Protein AF-A0A965B834-F1 (afdb_monomer)

Foldseek 3Di:
DPPDPDDPVVVVVCVVVVVCVQVVDCCNPVVLDCVNLPPVRSCCVVPDDPLNVCCVVPVVCCQWCNDPQNPDPPPDIDDRQQDRPPDDRVVVVVVVVVVVPDPPD

Secondary structure (DSSP, 8-state):
-TT-SS-HHHHHHHHHHHHHHHHT-GGGTTT-SHHHH-HHHHHHHHH--HHHHHHHH-GGGHHHHSGGG-S-TTSPPPPTTPPPTTS--HHHHHHHHHHHT-TT-

Solvent-accessible surface area (backbone atoms only — not comparable to full-atom values): 6500 Å² total; per-residue (Å²): 88,96,93,54,98,56,52,61,72,58,44,62,52,44,62,53,51,57,51,43,62,41,72,74,31,52,67,67,48,87,49,59,40,43,87,72,46,35,62,69,48,40,52,47,62,78,73,53,51,75,58,54,56,46,44,73,77,41,59,85,46,40,91,49,54,34,79,86,64,37,92,52,81,88,52,90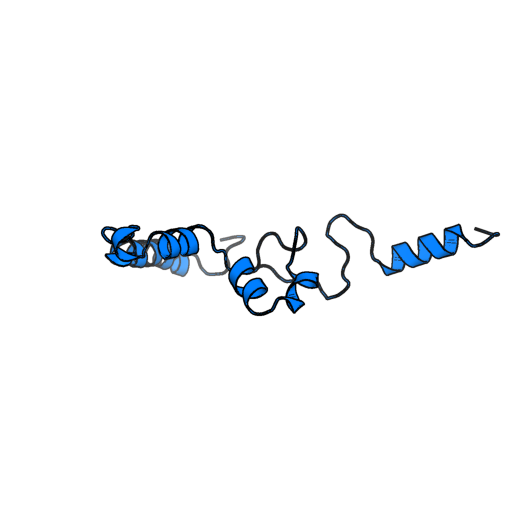,74,64,61,89,80,57,46,50,100,89,46,75,44,60,68,55,52,51,50,52,51,52,46,73,72,42,99,80,110

Mean predicted aligned error: 9.51 Å

Sequence (105 aa):
PKGFGFSDTAFRIFILMASRRLKSDRFFTNDFTPEVYTQVGYDWVNKTSMKDVLLRHYPELEPVIGGDRVERVFAPWPKLGAPAPDKPNRIVQMADTVRAYMPWG

Radius of gyration: 22.42 Å; Cα contacts (8 Å, |Δi|>4): 58; chains: 1; bounding box: 52×48×51 Å

pLDDT: mean 86.34, std 12.9, range [55.88, 98.38]

Structure (mmCIF, N/CA/C/O backbone):
data_AF-A0A965B834-F1
#
_entry.id   AF-A0A965B834-F1
#
loop_
_atom_site.group_PDB
_atom_site.id
_atom_site.type_symbol
_atom_site.label_atom_id
_atom_site.label_alt_id
_atom_site.label_comp_id
_atom_site.label_asym_id
_atom_site.label_entity_id
_atom_site.label_seq_id
_atom_site.pdbx_PDB_ins_code
_atom_site.Cartn_x
_atom_site.Cartn_y
_atom_site.Cartn_z
_atom_site.occupancy
_atom_site.B_iso_or_equiv
_atom_site.auth_seq_id
_atom_site.auth_comp_id
_atom_site.auth_asym_id
_atom_site.auth_atom_id
_atom_site.pdbx_PDB_model_num
ATOM 1 N N . PRO A 1 1 ? 16.837 13.702 3.952 1.00 79.00 1 PRO A N 1
ATOM 2 C CA . PRO A 1 1 ? 17.798 12.671 4.427 1.00 79.00 1 PRO A CA 1
ATOM 3 C C . PRO A 1 1 ? 18.215 11.758 3.266 1.00 79.00 1 PRO A C 1
ATOM 5 O O . PRO A 1 1 ? 17.451 11.652 2.308 1.00 79.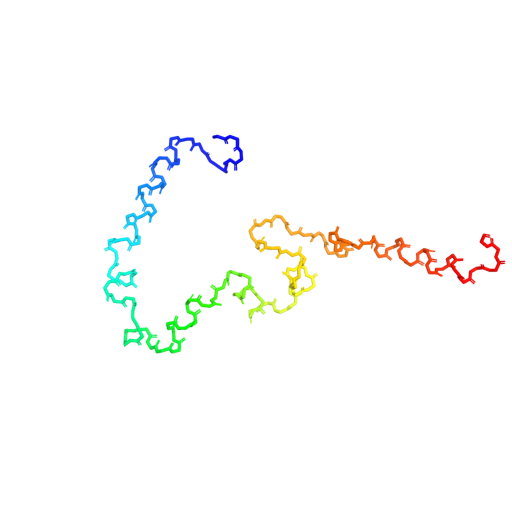00 1 PRO A O 1
ATOM 8 N N . LYS A 1 2 ? 19.400 11.131 3.301 1.00 85.81 2 LYS A N 1
ATOM 9 C CA . LYS A 1 2 ? 19.815 10.208 2.228 1.00 85.81 2 LYS A CA 1
ATOM 10 C C . LYS A 1 2 ? 18.788 9.070 2.109 1.00 85.81 2 LYS A C 1
ATOM 12 O O . LYS A 1 2 ? 18.460 8.449 3.112 1.00 85.81 2 LYS A O 1
ATOM 17 N N . GLY A 1 3 ? 18.263 8.840 0.903 1.00 87.81 3 GLY A N 1
ATOM 18 C CA . GLY A 1 3 ? 17.257 7.803 0.623 1.00 87.81 3 GLY A CA 1
ATOM 19 C C . GLY A 1 3 ? 15.787 8.216 0.793 1.00 87.81 3 GLY A C 1
ATOM 20 O O . GLY A 1 3 ? 14.910 7.393 0.559 1.00 87.81 3 GLY A O 1
ATOM 21 N N . PHE A 1 4 ? 15.488 9.464 1.173 1.00 90.31 4 PHE A N 1
ATOM 22 C CA . PHE A 1 4 ? 14.107 9.954 1.284 1.00 90.31 4 PHE A CA 1
ATOM 23 C C . PHE A 1 4 ? 13.637 10.588 -0.027 1.00 90.31 4 PHE A C 1
ATOM 25 O O . PHE A 1 4 ? 14.374 11.353 -0.643 1.00 90.31 4 PHE A O 1
ATOM 32 N N . GLY A 1 5 ? 12.381 10.331 -0.405 1.00 89.44 5 GLY A N 1
ATOM 33 C CA . GLY A 1 5 ? 11.740 10.938 -1.579 1.00 89.44 5 GLY A CA 1
ATOM 34 C C . GLY A 1 5 ? 11.269 12.389 -1.387 1.00 89.44 5 GLY A C 1
ATOM 35 O O . GLY A 1 5 ? 10.712 12.965 -2.313 1.00 89.44 5 GLY A O 1
ATOM 36 N N . PHE A 1 6 ? 11.448 12.980 -0.199 1.00 92.12 6 PHE A N 1
ATOM 37 C CA . PHE A 1 6 ? 11.062 14.362 0.125 1.00 92.12 6 PHE A CA 1
ATOM 38 C C . PHE A 1 6 ? 11.888 14.931 1.303 1.00 92.12 6 PHE A C 1
ATOM 40 O O . PHE A 1 6 ? 12.703 14.230 1.910 1.00 92.12 6 PHE A O 1
ATOM 47 N N . SER A 1 7 ? 11.718 16.228 1.597 1.00 94.75 7 SER A N 1
ATOM 48 C CA . SER A 1 7 ? 12.534 16.986 2.566 1.00 94.75 7 SER A CA 1
ATOM 49 C C . SER A 1 7 ? 12.297 16.592 4.034 1.00 94.75 7 SER A C 1
ATOM 51 O O . SER A 1 7 ? 11.251 16.050 4.384 1.00 94.75 7 SER A O 1
ATOM 53 N N . ASP A 1 8 ? 13.255 16.907 4.921 1.00 93.94 8 ASP A N 1
ATOM 54 C CA . ASP A 1 8 ? 13.132 16.641 6.369 1.00 93.94 8 ASP A CA 1
ATOM 55 C C . ASP A 1 8 ? 11.933 17.372 6.994 1.00 93.94 8 ASP A C 1
ATOM 57 O O . ASP A 1 8 ? 11.149 16.782 7.734 1.00 93.94 8 ASP A O 1
ATOM 61 N N . THR A 1 9 ? 11.723 18.638 6.624 1.00 95.44 9 THR A N 1
ATOM 62 C CA . THR A 1 9 ? 10.566 19.423 7.074 1.00 95.44 9 THR A CA 1
ATOM 63 C C . THR A 1 9 ? 9.254 18.765 6.657 1.00 95.44 9 THR A C 1
ATOM 65 O O . THR A 1 9 ? 8.365 18.585 7.489 1.00 95.44 9 THR A O 1
ATOM 68 N N . ALA A 1 10 ? 9.140 18.340 5.393 1.00 95.56 10 ALA A N 1
ATOM 69 C CA . ALA A 1 10 ? 7.956 17.630 4.919 1.00 95.56 10 ALA A CA 1
ATOM 70 C C . ALA A 1 10 ? 7.767 16.291 5.652 1.00 95.56 10 ALA A C 1
ATOM 72 O O . ALA A 1 10 ? 6.638 15.920 5.962 1.00 95.56 10 ALA A O 1
ATOM 73 N N . PHE A 1 11 ? 8.854 15.601 6.011 1.00 94.25 11 PHE A N 1
ATOM 74 C CA . PHE A 1 11 ? 8.795 14.358 6.779 1.00 94.25 11 PHE A CA 1
ATOM 75 C C . PHE A 1 11 ? 8.246 14.511 8.184 1.00 94.25 11 PHE A C 1
ATOM 77 O O . PHE A 1 11 ? 7.416 13.702 8.598 1.00 94.25 11 PHE A O 1
ATOM 84 N N . ARG A 1 12 ? 8.623 15.571 8.894 1.00 94.25 12 ARG A N 1
ATOM 85 C CA . ARG A 1 12 ? 8.078 15.852 10.230 1.00 94.25 12 ARG A CA 1
ATOM 86 C C . ARG A 1 12 ? 6.576 16.125 10.198 1.00 94.25 12 ARG A C 1
ATOM 88 O O . ARG A 1 12 ? 5.851 15.717 11.100 1.00 94.25 12 ARG A O 1
ATOM 95 N N . ILE A 1 13 ? 6.091 16.771 9.141 1.00 96.25 13 ILE A N 1
ATOM 96 C CA . ILE A 1 13 ? 4.649 16.936 8.941 1.00 96.25 13 ILE A CA 1
ATOM 97 C C . ILE A 1 13 ? 4.010 15.603 8.549 1.00 96.25 13 ILE A C 1
ATOM 99 O O . ILE A 1 13 ? 2.963 15.242 9.084 1.00 96.25 13 ILE A O 1
ATOM 103 N N . PHE A 1 14 ? 4.645 14.837 7.660 1.00 96.06 14 PHE A N 1
ATOM 104 C CA . PHE A 1 14 ? 4.131 13.550 7.203 1.00 96.06 14 PHE A CA 1
ATOM 105 C C . PHE A 1 14 ? 3.956 12.553 8.350 1.00 96.06 14 PHE A C 1
ATOM 107 O O . PHE A 1 14 ? 2.888 11.958 8.450 1.00 96.06 14 PHE A O 1
ATOM 114 N N . ILE A 1 15 ? 4.945 12.397 9.237 1.00 94.75 15 ILE A N 1
ATOM 115 C CA . ILE A 1 15 ? 4.868 11.428 10.341 1.00 94.75 15 ILE A CA 1
ATOM 116 C C . ILE A 1 15 ? 3.677 11.714 11.263 1.00 94.75 15 ILE A C 1
ATOM 118 O O . ILE A 1 15 ? 2.943 10.795 11.640 1.00 94.75 15 ILE A O 1
ATOM 122 N N . LEU A 1 16 ? 3.422 12.993 11.553 1.00 96.12 16 LEU A N 1
ATOM 123 C CA . LEU A 1 16 ? 2.279 13.412 12.354 1.00 96.12 16 LEU A CA 1
ATOM 124 C C . LEU A 1 16 ? 0.967 13.208 11.590 1.00 96.12 16 LEU A C 1
ATOM 126 O O . LEU A 1 16 ? 0.040 12.571 12.090 1.00 96.12 16 LEU A O 1
ATOM 130 N N . MET A 1 17 ? 0.881 13.740 10.372 1.00 97.88 17 MET A N 1
ATOM 131 C CA . MET A 1 17 ? -0.376 13.798 9.629 1.00 97.88 17 MET A CA 1
ATOM 132 C C . MET A 1 17 ? -0.803 12.436 9.085 1.00 97.88 17 MET A C 1
ATOM 134 O O . MET A 1 17 ? -1.997 12.153 9.058 1.00 97.88 17 MET A O 1
ATOM 138 N N . ALA A 1 18 ? 0.134 11.570 8.697 1.00 97.06 18 ALA A N 1
ATOM 139 C CA . ALA A 1 18 ? -0.170 10.199 8.298 1.00 97.06 18 ALA A CA 1
ATOM 140 C C . ALA A 1 18 ? -0.744 9.394 9.465 1.00 97.06 18 ALA A C 1
ATOM 142 O O . ALA A 1 18 ? -1.804 8.791 9.323 1.00 97.06 18 ALA A O 1
ATOM 143 N N . SER A 1 19 ? -0.105 9.473 10.635 1.00 96.62 19 SER A N 1
ATOM 144 C CA . SER A 1 19 ? -0.607 8.825 11.848 1.00 96.62 19 SER A CA 1
ATOM 145 C C . SER A 1 19 ? -1.980 9.365 12.245 1.00 96.62 19 SER A C 1
ATOM 147 O O . SER A 1 19 ? -2.867 8.593 12.601 1.00 96.62 19 SER A O 1
ATOM 149 N N . ARG A 1 20 ? -2.173 10.690 12.162 1.00 97.50 20 ARG A N 1
ATOM 150 C CA . ARG A 1 20 ? -3.444 11.338 12.498 1.00 97.50 20 ARG A CA 1
ATOM 151 C C . ARG A 1 20 ? -4.578 10.858 11.599 1.00 97.50 20 ARG A C 1
ATOM 153 O O . ARG A 1 20 ? -5.616 10.517 12.141 1.00 97.50 20 ARG A O 1
ATOM 160 N N . ARG A 1 21 ? -4.373 10.786 10.275 1.00 97.94 21 ARG A N 1
ATOM 161 C CA . ARG A 1 21 ? -5.403 10.324 9.323 1.00 97.94 21 ARG A CA 1
ATOM 162 C C . ARG A 1 21 ? -5.965 8.949 9.689 1.00 97.94 21 ARG A C 1
ATOM 164 O O . ARG A 1 21 ? -7.169 8.770 9.600 1.00 97.94 21 ARG A O 1
ATOM 171 N N . LEU A 1 22 ? -5.113 8.019 10.127 1.00 96.94 22 LEU A N 1
ATOM 172 C CA . LEU A 1 22 ? -5.555 6.689 10.557 1.00 96.94 22 LEU A CA 1
ATOM 173 C C . LEU A 1 22 ? -6.210 6.727 11.940 1.00 96.94 22 LEU A C 1
ATOM 175 O O . LEU A 1 22 ? -7.298 6.204 12.125 1.00 96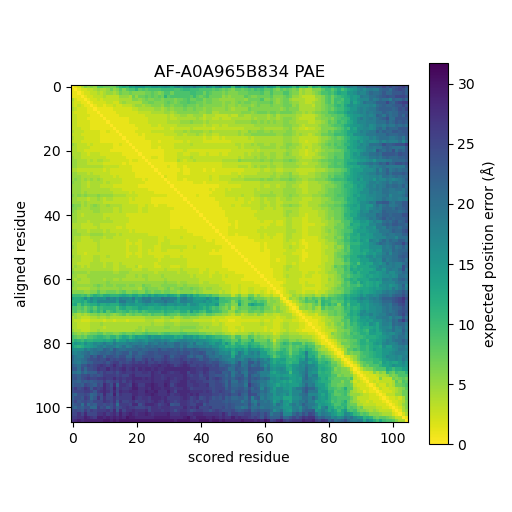.94 22 LEU A O 1
ATOM 179 N N . LYS A 1 23 ? -5.573 7.381 12.918 1.00 95.62 23 LYS A N 1
ATOM 180 C CA . LYS A 1 23 ? -6.047 7.373 14.312 1.00 95.62 23 LYS A CA 1
ATOM 181 C C . LYS A 1 23 ? -7.336 8.161 14.543 1.00 95.62 23 LYS A C 1
ATOM 183 O O . LYS A 1 23 ? -8.030 7.885 15.513 1.00 95.62 23 LYS A O 1
ATOM 188 N N . SER A 1 24 ? -7.620 9.181 13.731 1.00 96.88 24 SER A N 1
ATOM 189 C CA . SER A 1 24 ? -8.815 10.018 13.903 1.00 96.88 24 SER A CA 1
ATOM 190 C C . SER A 1 24 ? -10.051 9.480 13.191 1.00 96.88 24 SER A C 1
ATOM 192 O O . SER A 1 24 ? -11.133 10.023 13.390 1.00 96.88 24 SER A O 1
ATOM 194 N N . ASP A 1 25 ? -9.896 8.477 12.330 1.00 97.81 25 ASP A N 1
ATOM 195 C CA . ASP A 1 25 ? -11.004 7.887 11.590 1.00 97.81 25 ASP A CA 1
ATOM 196 C C . ASP A 1 25 ? -11.498 6.630 12.311 1.00 97.81 25 ASP A C 1
ATOM 198 O O . ASP A 1 25 ? -10.730 5.700 12.584 1.00 97.81 25 ASP A O 1
ATOM 202 N N . ARG A 1 26 ? -12.797 6.590 12.614 1.00 97.94 26 ARG A N 1
ATOM 203 C CA . ARG A 1 26 ? -13.416 5.428 13.260 1.00 97.94 26 ARG A CA 1
ATOM 204 C C . ARG A 1 26 ? -13.299 4.165 12.412 1.00 97.94 26 ARG A C 1
ATOM 206 O O . ARG A 1 26 ? -13.078 3.103 12.976 1.00 97.94 26 ARG A O 1
ATOM 213 N N . PHE A 1 27 ? -13.346 4.280 11.084 1.00 97.94 27 PHE A N 1
ATOM 214 C CA . PHE A 1 27 ? -13.305 3.137 10.168 1.00 97.94 27 PHE A CA 1
ATOM 215 C C . PHE A 1 27 ? -11.913 2.502 10.048 1.00 97.94 27 PHE A C 1
ATOM 217 O O . PHE A 1 27 ? -11.791 1.378 9.577 1.00 97.94 27 PHE A O 1
ATOM 224 N N . PHE A 1 28 ? -10.869 3.189 10.521 1.00 96.69 28 PHE A N 1
ATOM 225 C CA . PHE A 1 28 ? -9.521 2.632 10.682 1.00 96.69 28 PHE A CA 1
ATOM 226 C C . PHE A 1 28 ? -9.188 2.280 12.142 1.00 96.69 28 PHE A C 1
ATOM 228 O O . PHE A 1 28 ? -8.080 1.823 12.421 1.00 96.69 28 PHE A O 1
ATOM 235 N N . THR A 1 29 ? -10.115 2.510 13.078 1.00 96.44 29 THR A N 1
ATOM 236 C CA . THR A 1 29 ? -9.927 2.261 14.513 1.00 96.44 29 THR A CA 1
ATOM 237 C C . THR A 1 29 ? -11.058 1.396 15.066 1.00 96.44 29 THR A C 1
ATOM 239 O O . THR A 1 29 ? -11.034 0.185 14.873 1.00 96.44 29 THR A O 1
ATOM 242 N N . ASN A 1 30 ? -12.044 1.993 15.737 1.00 97.56 30 ASN A N 1
ATOM 243 C CA . ASN A 1 30 ? -13.104 1.276 16.452 1.00 97.56 30 ASN A CA 1
ATOM 244 C C . ASN A 1 30 ? -13.964 0.397 15.534 1.00 97.56 3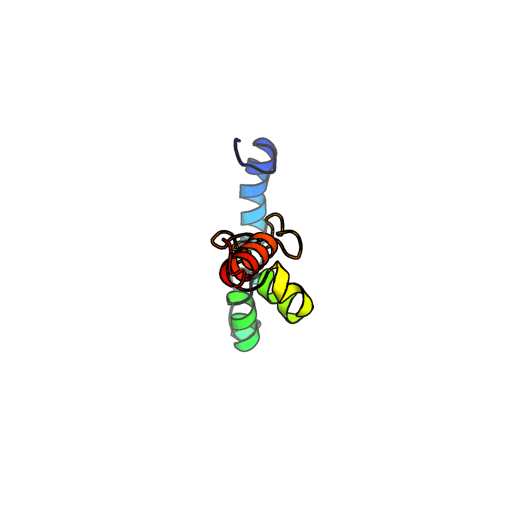0 ASN A C 1
ATOM 246 O O . ASN A 1 30 ? -14.376 -0.683 15.941 1.00 97.56 30 ASN A O 1
ATOM 250 N N . ASP A 1 31 ? -14.198 0.855 14.305 1.00 98.25 31 ASP A N 1
ATOM 251 C CA . ASP A 1 31 ? -15.094 0.220 13.339 1.00 98.25 31 ASP A CA 1
ATOM 252 C C . ASP A 1 31 ? -14.321 -0.580 12.273 1.00 98.25 31 ASP A C 1
ATOM 254 O O . ASP A 1 31 ? -14.905 -1.024 11.285 1.00 98.25 31 ASP A O 1
ATOM 258 N N . PHE A 1 32 ? -13.008 -0.789 12.445 1.00 97.88 32 PHE A N 1
ATOM 259 C CA . PHE A 1 32 ? -12.233 -1.680 11.578 1.00 97.88 32 PHE A CA 1
ATOM 260 C C . PHE A 1 32 ? -12.412 -3.140 12.019 1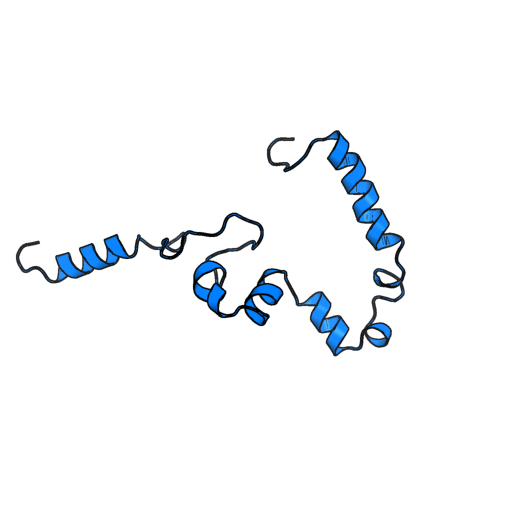.00 97.88 32 PHE A C 1
ATOM 262 O O . PHE A 1 32 ? -11.483 -3.774 12.526 1.00 97.88 32 PHE A O 1
ATOM 269 N N . THR A 1 33 ? -13.629 -3.668 11.857 1.00 97.94 33 THR A N 1
ATOM 270 C CA . THR A 1 33 ? -14.006 -5.023 12.289 1.00 97.94 33 THR A CA 1
ATOM 271 C C . THR A 1 33 ? -14.773 -5.799 11.205 1.00 97.94 33 THR A C 1
ATOM 273 O O . THR A 1 33 ? -15.359 -5.186 10.303 1.00 97.94 33 THR A O 1
ATOM 276 N N . PRO A 1 34 ? -14.806 -7.147 11.269 1.00 98.00 34 PRO A N 1
ATOM 277 C CA . PRO A 1 34 ? -15.597 -7.976 10.357 1.00 98.00 34 PRO A CA 1
ATOM 278 C C . PRO A 1 34 ? -17.101 -7.686 10.371 1.00 98.00 34 PRO A C 1
ATOM 280 O O . PRO A 1 34 ? -17.764 -7.909 9.365 1.00 98.00 34 PRO A O 1
ATOM 283 N N . GLU A 1 35 ? -17.664 -7.183 11.468 1.00 98.12 35 GLU A N 1
ATOM 284 C CA . GLU A 1 35 ? -19.091 -6.848 11.557 1.00 98.12 35 GLU A CA 1
ATOM 285 C C . GLU A 1 35 ? -19.432 -5.633 10.688 1.00 98.12 35 GLU A C 1
ATOM 287 O O . GLU A 1 35 ? -20.477 -5.607 10.041 1.00 98.12 35 GLU A O 1
ATOM 292 N N . VAL A 1 36 ? -18.531 -4.647 10.635 1.00 98.38 36 VAL A N 1
ATOM 293 C CA . VAL A 1 36 ? -18.705 -3.429 9.831 1.00 98.38 36 VAL A CA 1
ATOM 294 C C . VAL A 1 36 ? -18.321 -3.671 8.370 1.00 98.38 36 VAL A C 1
ATOM 296 O O . VAL A 1 36 ? -19.020 -3.228 7.462 1.00 98.38 36 VAL A O 1
ATOM 299 N N . TYR A 1 37 ? -17.224 -4.392 8.126 1.00 98.06 37 TYR A N 1
ATOM 300 C CA . TYR A 1 37 ? -16.668 -4.602 6.783 1.00 98.06 37 TYR A CA 1
ATOM 301 C C . TYR A 1 37 ? -17.159 -5.876 6.089 1.00 98.06 37 TYR A C 1
ATOM 303 O O . TYR A 1 37 ? -16.828 -6.094 4.922 1.00 98.06 37 TYR A O 1
ATOM 311 N N . THR A 1 38 ? -17.944 -6.713 6.772 1.00 98.38 38 THR A N 1
ATOM 312 C CA . THR A 1 38 ? -18.128 -8.149 6.491 1.00 98.38 38 THR A CA 1
ATOM 313 C C . THR A 1 38 ? -16.824 -8.936 6.640 1.00 98.38 38 THR A C 1
ATOM 315 O O . THR A 1 38 ? -15.735 -8.418 6.391 1.00 98.38 38 THR A O 1
ATOM 318 N N . GLN A 1 39 ? -16.916 -10.224 6.981 1.00 98.38 39 GLN A N 1
ATOM 319 C CA . GLN A 1 39 ? -15.731 -11.083 7.061 1.00 98.38 39 GLN A CA 1
ATOM 320 C C . GLN A 1 39 ? -14.938 -11.076 5.743 1.00 98.38 39 GLN A C 1
ATOM 322 O O . GLN A 1 39 ? -13.724 -10.896 5.747 1.00 98.38 39 GLN A O 1
ATOM 327 N N . VAL A 1 40 ? -15.639 -11.174 4.606 1.00 98.38 40 VAL A N 1
ATOM 328 C CA . VAL A 1 40 ? -15.024 -11.158 3.270 1.00 98.38 40 VAL A CA 1
ATOM 329 C C . VAL A 1 40 ? -14.319 -9.829 2.991 1.00 98.38 40 VAL A C 1
ATOM 331 O O . VAL A 1 40 ? -13.184 -9.832 2.521 1.00 98.38 40 VAL A O 1
ATOM 334 N N . GLY A 1 41 ? -14.958 -8.694 3.286 1.00 98.25 41 GLY A N 1
ATOM 335 C CA . GLY A 1 41 ? -14.365 -7.374 3.055 1.00 98.25 41 GLY A CA 1
ATOM 336 C C . GLY A 1 41 ? -13.178 -7.090 3.975 1.00 98.25 41 GLY A C 1
ATOM 337 O O . GLY A 1 41 ? -12.159 -6.568 3.523 1.00 98.25 41 GLY A O 1
ATOM 338 N N . TYR A 1 42 ? -13.267 -7.499 5.240 1.00 98.12 42 TYR A N 1
ATOM 339 C CA . TYR A 1 42 ? -12.174 -7.384 6.202 1.00 98.12 42 TYR A CA 1
ATOM 340 C C . TYR A 1 42 ? -10.947 -8.196 5.767 1.00 98.12 42 TYR A C 1
ATOM 342 O O . TYR A 1 42 ? -9.822 -7.688 5.755 1.00 98.12 42 TYR A O 1
ATOM 350 N N . ASP A 1 43 ? -11.162 -9.444 5.347 1.00 98.19 43 ASP A N 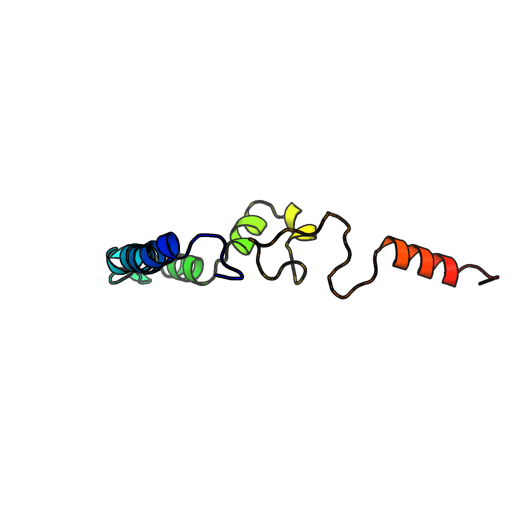1
ATOM 351 C CA . ASP A 1 43 ? -10.111 -10.296 4.796 1.00 98.19 43 ASP A CA 1
ATOM 352 C C . ASP A 1 43 ? -9.507 -9.707 3.519 1.00 98.19 43 ASP A C 1
ATOM 354 O O . ASP A 1 43 ? -8.286 -9.717 3.349 1.00 98.19 43 ASP A O 1
ATOM 358 N N . TRP A 1 44 ? -10.346 -9.155 2.640 1.00 98.06 44 TRP A N 1
ATOM 359 C CA . TRP A 1 44 ? -9.907 -8.546 1.389 1.00 98.06 44 TRP A CA 1
ATOM 360 C C . TRP A 1 44 ? -8.966 -7.366 1.625 1.00 98.06 44 TRP A C 1
ATOM 362 O O . TRP A 1 44 ? -7.911 -7.298 0.995 1.00 98.06 44 TRP A O 1
ATOM 372 N N . VAL A 1 45 ? -9.312 -6.451 2.537 1.00 97.38 45 VAL A N 1
ATOM 373 C CA . VAL A 1 45 ? -8.472 -5.285 2.858 1.00 97.38 45 VAL A CA 1
ATOM 374 C C . VAL A 1 45 ? -7.137 -5.722 3.463 1.00 97.38 45 VAL A C 1
ATOM 376 O O . VAL A 1 45 ? -6.094 -5.231 3.039 1.00 97.38 45 VAL A O 1
ATOM 379 N N . ASN A 1 46 ? -7.145 -6.677 4.399 1.00 97.00 46 ASN A N 1
ATOM 380 C CA . ASN A 1 46 ? -5.924 -7.122 5.081 1.00 97.00 46 ASN A CA 1
ATOM 381 C C . ASN A 1 46 ? -4.967 -7.929 4.191 1.00 97.00 46 ASN A C 1
ATOM 383 O O . ASN A 1 46 ? -3.771 -7.983 4.471 1.00 97.00 46 ASN A O 1
ATOM 387 N N . LYS A 1 47 ? -5.478 -8.571 3.136 1.00 97.00 47 LYS A N 1
ATOM 388 C CA . LYS A 1 47 ? -4.701 -9.472 2.267 1.00 97.00 47 LYS A CA 1
ATOM 389 C C . LYS A 1 47 ? -4.415 -8.888 0.882 1.00 97.00 47 LYS A C 1
ATOM 391 O O . LYS A 1 47 ? -3.862 -9.588 0.044 1.00 97.00 47 LYS A O 1
ATOM 396 N N . THR A 1 48 ? -4.787 -7.633 0.627 1.00 96.12 48 THR A N 1
ATOM 397 C CA . THR A 1 48 ? -4.570 -6.977 -0.669 1.00 96.12 48 THR A CA 1
ATOM 398 C C . THR A 1 48 ? -3.393 -6.010 -0.608 1.00 96.12 48 THR A C 1
ATOM 400 O O . THR A 1 48 ? -3.385 -5.052 0.161 1.00 96.12 48 THR A O 1
ATOM 403 N N . SER A 1 49 ? -2.430 -6.202 -1.502 1.00 94.31 49 SER A N 1
ATOM 404 C CA . SER A 1 49 ? -1.397 -5.225 -1.841 1.00 94.31 49 SER A CA 1
ATOM 405 C C . SER A 1 49 ? -1.747 -4.462 -3.126 1.00 94.31 49 SER A C 1
ATOM 407 O O . SER A 1 49 ? -2.629 -4.848 -3.894 1.00 94.31 49 SER A O 1
ATOM 409 N N . MET A 1 50 ? -1.010 -3.386 -3.423 1.00 94.94 50 MET A N 1
ATOM 410 C CA . MET A 1 50 ? -1.173 -2.661 -4.692 1.00 94.94 50 MET A CA 1
ATOM 411 C C . MET A 1 50 ? -0.843 -3.539 -5.917 1.00 94.94 50 MET A C 1
ATOM 413 O O . MET A 1 50 ? -1.430 -3.354 -6.981 1.00 94.94 50 MET A O 1
ATOM 417 N N . LYS A 1 51 ? 0.056 -4.525 -5.771 1.00 93.44 51 LYS A N 1
ATOM 418 C CA . LYS A 1 51 ? 0.356 -5.502 -6.829 1.00 93.44 51 LYS A CA 1
ATOM 419 C C . LYS A 1 51 ? -0.864 -6.371 -7.133 1.00 93.44 51 LYS A C 1
ATOM 421 O O . LYS A 1 51 ? -1.207 -6.535 -8.300 1.00 93.44 51 LYS A O 1
ATOM 426 N N . ASP A 1 52 ? -1.558 -6.836 -6.096 1.00 94.12 52 ASP A N 1
ATOM 427 C CA . ASP A 1 52 ? -2.770 -7.648 -6.247 1.00 94.12 52 ASP A CA 1
ATOM 428 C C . ASP A 1 52 ? -3.891 -6.860 -6.928 1.00 94.12 52 ASP A C 1
ATOM 430 O O . ASP A 1 52 ? -4.603 -7.401 -7.768 1.00 94.12 52 ASP A O 1
ATOM 434 N N . VAL A 1 53 ? -4.029 -5.564 -6.618 1.00 95.88 53 VAL A N 1
ATOM 435 C CA . VAL A 1 53 ? -4.990 -4.683 -7.304 1.00 95.88 53 VAL A CA 1
ATOM 436 C C . VAL A 1 53 ? -4.690 -4.607 -8.800 1.00 95.88 53 VAL A C 1
ATOM 438 O O . VAL A 1 53 ? -5.597 -4.795 -9.607 1.00 95.88 53 VAL A O 1
ATOM 441 N N . LEU A 1 54 ? -3.434 -4.356 -9.183 1.00 95.19 54 LEU A N 1
ATOM 442 C CA . LEU A 1 54 ? -3.067 -4.244 -10.596 1.00 95.19 54 LEU A CA 1
ATOM 443 C C . LEU A 1 54 ? -3.295 -5.551 -11.348 1.00 95.19 54 LEU A C 1
ATOM 445 O O . LEU A 1 54 ? -3.951 -5.530 -12.379 1.00 95.19 54 LEU A O 1
ATOM 449 N N . LEU A 1 55 ? -2.817 -6.679 -10.824 1.00 94.25 55 LEU A N 1
ATOM 450 C CA . LEU A 1 55 ? -2.920 -7.970 -11.512 1.00 94.25 55 LEU A CA 1
ATOM 451 C C . LEU A 1 55 ? -4.356 -8.501 -11.575 1.00 94.25 55 LEU A C 1
ATOM 453 O O . LEU A 1 55 ? -4.714 -9.197 -12.521 1.00 94.25 55 LEU A O 1
ATOM 457 N N . ARG A 1 56 ? -5.210 -8.129 -10.614 1.00 96.06 56 ARG A N 1
ATOM 458 C CA . ARG A 1 56 ? -6.644 -8.444 -10.653 1.00 96.06 56 ARG A CA 1
ATOM 459 C C . ARG A 1 56 ? -7.367 -7.743 -11.805 1.00 96.06 56 ARG A C 1
ATOM 461 O O . ARG A 1 56 ? -8.304 -8.312 -12.355 1.00 96.06 56 ARG A O 1
ATOM 468 N N . HIS A 1 57 ? -6.972 -6.513 -12.137 1.00 97.62 57 HIS A N 1
ATOM 469 C CA . HIS A 1 57 ? -7.639 -5.701 -13.162 1.00 97.62 57 HIS A CA 1
ATOM 470 C C . HIS A 1 57 ? -6.924 -5.705 -14.521 1.00 97.62 57 HIS A C 1
ATOM 472 O O . HIS A 1 57 ? -7.583 -5.516 -15.538 1.00 97.62 57 HIS A O 1
ATOM 478 N N . TYR A 1 58 ? -5.614 -5.946 -14.528 1.00 96.00 58 TYR A N 1
ATOM 479 C CA . TYR A 1 58 ? -4.731 -5.944 -15.695 1.00 96.00 58 TYR A CA 1
ATOM 480 C C . TYR A 1 58 ? -3.788 -7.160 -15.643 1.00 96.00 58 TYR A C 1
ATOM 482 O O . TYR A 1 58 ? -2.585 -7.018 -15.380 1.00 96.00 58 TYR A O 1
ATOM 490 N N . PRO A 1 59 ? -4.317 -8.382 -15.836 1.00 94.75 59 PRO A N 1
ATOM 491 C CA . PRO A 1 59 ? -3.527 -9.612 -15.767 1.00 94.75 59 PRO A CA 1
ATOM 492 C C . PRO A 1 59 ? -2.394 -9.665 -16.808 1.00 94.75 59 PRO A C 1
ATOM 494 O O . PRO A 1 59 ? -1.406 -10.370 -16.621 1.00 94.75 59 PRO A O 1
ATOM 497 N N . GLU A 1 60 ? -2.470 -8.886 -17.886 1.00 91.56 60 GLU A N 1
ATOM 498 C CA . GLU A 1 60 ? -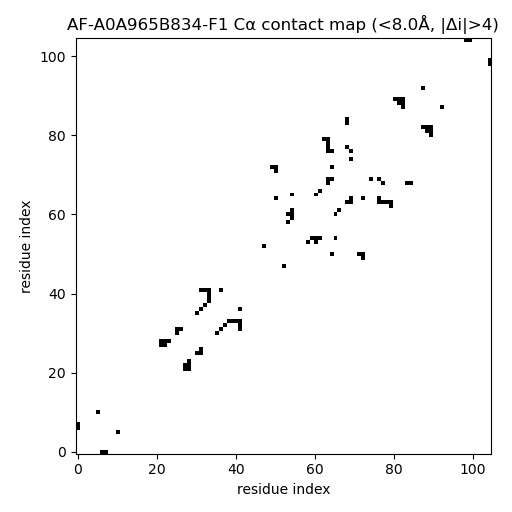1.413 -8.749 -18.890 1.00 91.56 60 GLU A CA 1
ATOM 499 C C . GLU A 1 60 ? -0.120 -8.113 -18.355 1.00 91.56 60 GLU A C 1
ATOM 501 O O . GLU A 1 60 ? 0.917 -8.200 -19.015 1.00 91.56 60 GLU A O 1
ATOM 506 N N . LEU A 1 61 ? -0.151 -7.500 -17.165 1.00 91.38 61 LEU A N 1
ATOM 507 C CA . LEU A 1 61 ? 1.037 -6.969 -16.493 1.00 91.38 61 LEU A CA 1
ATOM 508 C C . LEU A 1 61 ? 1.857 -8.051 -15.775 1.00 91.38 61 LEU A C 1
ATOM 510 O O . LEU A 1 61 ? 2.996 -7.778 -15.384 1.00 91.38 61 LEU A O 1
ATOM 514 N N . GLU A 1 62 ? 1.339 -9.277 -15.642 1.00 89.38 62 GLU A N 1
ATOM 515 C CA . GLU A 1 62 ? 2.025 -10.410 -15.002 1.00 89.38 62 GLU A CA 1
ATOM 516 C C . GLU A 1 62 ? 3.476 -10.604 -15.493 1.00 89.38 62 GLU A C 1
ATOM 518 O O . GLU A 1 62 ? 4.375 -10.750 -14.662 1.00 89.38 62 GLU A O 1
ATOM 523 N N . PRO A 1 63 ? 3.798 -10.505 -16.802 1.00 86.69 63 PRO A N 1
ATOM 524 C CA . PRO A 1 63 ? 5.174 -10.640 -17.269 1.00 86.69 63 PRO A CA 1
ATOM 525 C C . PRO A 1 63 ? 6.112 -9.533 -16.773 1.00 86.69 63 PRO A C 1
ATOM 527 O O . PRO A 1 63 ? 7.325 -9.697 -16.847 1.00 86.69 63 PRO A O 1
ATOM 530 N N . VAL A 1 64 ? 5.616 -8.390 -16.309 1.00 86.50 64 VAL A N 1
ATOM 531 C CA . VAL A 1 64 ? 6.463 -7.261 -15.891 1.00 86.50 64 VAL A CA 1
ATOM 532 C C . VAL A 1 64 ? 6.567 -7.183 -14.373 1.00 86.50 64 VAL A C 1
ATOM 534 O O . VAL A 1 64 ? 7.670 -7.030 -13.850 1.00 86.50 64 VAL A O 1
ATOM 537 N N . ILE A 1 65 ? 5.441 -7.318 -13.671 1.00 88.44 65 ILE A N 1
ATOM 538 C CA . ILE A 1 65 ? 5.357 -7.087 -12.219 1.00 88.44 65 ILE A CA 1
ATOM 539 C C . ILE A 1 65 ? 5.025 -8.345 -11.411 1.00 88.44 65 ILE A C 1
ATOM 541 O O . ILE A 1 65 ? 5.068 -8.297 -10.181 1.00 88.44 65 ILE A O 1
ATOM 545 N N . GLY A 1 66 ? 4.695 -9.453 -12.078 1.00 83.00 66 GLY A N 1
ATOM 546 C CA . GLY A 1 66 ? 4.350 -10.739 -11.472 1.00 83.00 66 GLY A CA 1
ATOM 547 C C . GLY A 1 66 ? 5.537 -11.483 -10.853 1.00 83.00 66 GLY A C 1
ATOM 548 O O . GLY A 1 66 ? 6.705 -11.147 -11.080 1.00 83.00 66 GLY A O 1
ATOM 549 N N . GLY A 1 67 ? 5.224 -12.491 -10.031 1.00 77.06 67 GLY A N 1
ATOM 550 C CA . GLY A 1 67 ? 6.207 -13.332 -9.326 1.00 77.06 67 GLY A CA 1
ATOM 551 C C . GLY A 1 67 ? 7.277 -12.541 -8.557 1.00 77.06 67 GLY A C 1
ATOM 552 O O . GLY A 1 67 ? 6.984 -11.487 -7.992 1.00 77.06 67 GLY A O 1
ATOM 553 N N . ASP A 1 68 ? 8.524 -13.014 -8.597 1.00 72.00 68 ASP A N 1
ATOM 554 C CA . ASP A 1 68 ? 9.670 -12.409 -7.892 1.00 72.00 68 ASP A CA 1
ATOM 555 C C . ASP A 1 68 ? 10.368 -11.284 -8.681 1.00 72.00 68 ASP A C 1
ATOM 557 O O . ASP A 1 68 ? 11.411 -10.780 -8.270 1.00 72.00 68 ASP A O 1
ATOM 561 N N . ARG A 1 69 ? 9.822 -10.863 -9.835 1.00 68.62 69 ARG A N 1
ATOM 562 C CA . ARG A 1 69 ? 10.461 -9.827 -10.676 1.00 68.62 69 ARG A CA 1
ATOM 563 C C . ARG A 1 69 ? 10.479 -8.457 -10.010 1.00 68.62 69 ARG A C 1
ATO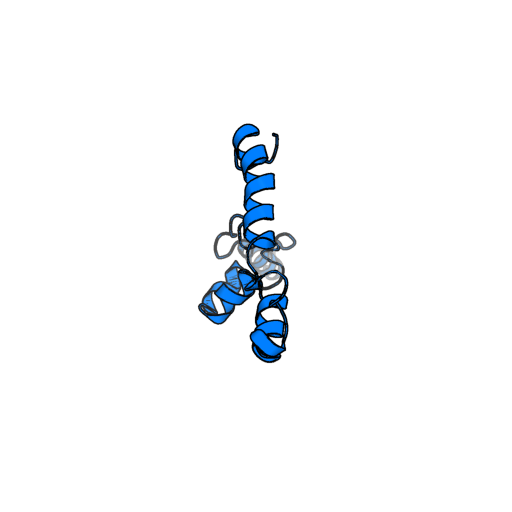M 565 O O . ARG A 1 69 ? 11.385 -7.665 -10.258 1.00 68.62 69 ARG A O 1
ATOM 572 N N . VAL A 1 70 ? 9.458 -8.175 -9.206 1.00 73.50 70 VAL A N 1
ATOM 573 C CA . VAL A 1 70 ? 9.269 -6.895 -8.526 1.00 73.50 70 VAL A CA 1
ATOM 574 C C . VAL A 1 70 ? 8.790 -7.165 -7.102 1.00 73.50 70 VAL A C 1
ATOM 576 O O . VAL A 1 70 ? 7.634 -7.530 -6.890 1.00 73.50 70 VAL A O 1
ATOM 579 N N . GLU A 1 71 ? 9.679 -6.948 -6.127 1.00 75.19 71 GLU A N 1
ATOM 580 C CA . GLU A 1 71 ? 9.351 -7.015 -4.692 1.00 75.19 71 GLU A CA 1
ATOM 581 C C . GLU A 1 71 ? 8.363 -5.901 -4.300 1.00 75.19 71 GLU A C 1
ATOM 583 O O . GLU A 1 71 ? 7.448 -6.109 -3.508 1.00 75.19 71 GLU A O 1
ATOM 588 N N . ARG A 1 72 ? 8.523 -4.696 -4.872 1.00 82.44 72 ARG A N 1
ATOM 589 C CA . ARG A 1 72 ? 7.726 -3.505 -4.537 1.00 82.44 72 ARG A CA 1
ATOM 590 C C . ARG A 1 72 ? 7.206 -2.834 -5.792 1.00 82.44 72 ARG A C 1
ATOM 592 O O . ARG A 1 72 ? 7.976 -2.267 -6.558 1.00 82.44 72 ARG A O 1
ATOM 599 N N . VAL A 1 73 ? 5.889 -2.818 -5.963 1.00 91.62 73 VAL A N 1
ATOM 600 C CA . VAL A 1 73 ? 5.256 -2.324 -7.196 1.00 91.62 73 VAL A CA 1
ATOM 601 C C . VAL A 1 73 ? 5.434 -0.820 -7.448 1.00 91.62 73 VAL A C 1
ATOM 603 O O . VAL A 1 73 ? 5.242 -0.365 -8.567 1.00 91.62 73 VAL A O 1
ATOM 606 N N . PHE A 1 74 ? 5.833 -0.044 -6.436 1.00 91.31 74 PHE A N 1
ATOM 607 C CA . PHE A 1 74 ? 6.156 1.382 -6.586 1.00 91.31 74 PHE A CA 1
ATOM 608 C C . PHE A 1 74 ? 7.614 1.651 -6.991 1.00 91.31 74 PHE A C 1
ATOM 610 O O . PHE A 1 74 ? 7.968 2.796 -7.269 1.00 91.31 74 PHE A O 1
ATOM 617 N N . ALA A 1 75 ? 8.477 0.630 -6.996 1.00 88.62 75 ALA A N 1
ATOM 618 C CA . ALA A 1 75 ? 9.823 0.755 -7.543 1.00 88.62 75 ALA A CA 1
ATOM 619 C C . ALA A 1 75 ? 9.767 0.819 -9.083 1.00 88.62 75 ALA A C 1
ATOM 621 O O . ALA A 1 75 ? 8.772 0.395 -9.673 1.00 88.62 75 ALA A O 1
ATOM 622 N N . PRO A 1 76 ? 10.820 1.317 -9.756 1.00 88.44 76 PRO A N 1
ATOM 623 C CA . PRO A 1 76 ? 10.890 1.284 -11.212 1.00 88.44 76 PRO A CA 1
ATOM 624 C C . PRO A 1 76 ? 10.694 -0.136 -11.753 1.00 88.44 76 PRO A C 1
ATOM 626 O O . PRO A 1 76 ? 11.354 -1.073 -11.304 1.00 88.44 76 PRO A O 1
ATOM 629 N N . TRP A 1 77 ? 9.792 -0.292 -12.722 1.00 88.62 77 TRP A N 1
ATOM 630 C CA . TRP A 1 77 ? 9.528 -1.594 -13.327 1.00 88.62 77 TRP A CA 1
ATOM 631 C C . TRP A 1 77 ? 10.621 -1.968 -14.327 1.00 88.62 77 TRP A C 1
ATOM 633 O O . TRP A 1 77 ? 11.149 -1.096 -15.029 1.00 88.62 77 TRP A O 1
ATOM 643 N N . PRO A 1 78 ? 10.961 -3.262 -14.427 1.00 83.62 78 PRO A N 1
ATOM 644 C CA . PRO A 1 78 ? 11.887 -3.726 -15.442 1.00 83.62 78 PRO A CA 1
ATOM 645 C C . PRO A 1 78 ? 11.317 -3.454 -16.837 1.00 83.62 78 PRO A C 1
ATOM 647 O O . PRO A 1 78 ? 10.109 -3.540 -17.071 1.00 83.62 78 PRO A O 1
ATOM 650 N N . LYS A 1 79 ? 12.199 -3.152 -17.795 1.00 80.75 79 LYS A N 1
ATOM 651 C CA . LYS A 1 79 ? 11.797 -3.093 -19.205 1.00 80.75 79 LYS A CA 1
ATOM 652 C C . LYS A 1 79 ? 11.241 -4.452 -19.624 1.00 80.75 79 LYS A C 1
ATOM 654 O O . LYS A 1 79 ? 11.752 -5.492 -19.206 1.00 80.75 79 LYS A O 1
ATOM 659 N N . LEU A 1 80 ? 10.234 -4.450 -20.491 1.00 72.00 80 LEU A N 1
ATOM 660 C CA . LEU A 1 80 ? 9.705 -5.689 -21.048 1.00 72.00 80 LEU A CA 1
ATOM 661 C C . LEU A 1 80 ? 10.834 -6.469 -21.747 1.00 72.00 80 LEU A C 1
ATOM 663 O O . LEU A 1 80 ? 11.542 -5.924 -22.590 1.00 72.00 80 LEU A O 1
ATOM 667 N N . GLY A 1 81 ? 11.019 -7.734 -21.363 1.00 66.81 81 GLY A N 1
ATOM 668 C CA . GLY A 1 81 ? 12.101 -8.584 -21.873 1.00 66.81 81 GLY A CA 1
ATOM 669 C C . GLY A 1 81 ? 13.438 -8.458 -21.133 1.00 66.81 81 GLY A C 1
ATOM 670 O O . GLY A 1 81 ? 14.373 -9.181 -21.476 1.00 66.81 81 GLY A O 1
ATOM 671 N N . ALA A 1 82 ? 13.532 -7.600 -20.110 1.00 69.12 82 ALA A N 1
ATOM 672 C CA . ALA A 1 82 ? 14.680 -7.588 -19.216 1.00 69.12 82 ALA A CA 1
ATOM 673 C C . ALA A 1 82 ? 14.800 -8.935 -18.471 1.00 69.12 82 ALA A C 1
ATOM 675 O O . ALA A 1 82 ? 13.786 -9.577 -18.168 1.00 69.12 82 ALA A O 1
ATOM 676 N N . PRO A 1 83 ? 16.031 -9.380 -18.187 1.00 64.69 83 PRO A N 1
ATOM 677 C CA . PRO A 1 83 ? 16.267 -10.580 -17.412 1.00 64.69 83 PRO A CA 1
ATOM 678 C C . PRO A 1 83 ? 15.695 -10.418 -16.005 1.00 64.69 83 PRO A C 1
ATOM 680 O O . PRO A 1 83 ? 15.675 -9.314 -15.458 1.00 64.69 83 PRO A O 1
ATOM 683 N N . ALA A 1 84 ? 15.258 -11.530 -15.410 1.00 63.50 84 ALA A N 1
ATOM 684 C CA . ALA A 1 84 ? 15.033 -11.550 -13.970 1.00 63.50 84 ALA A CA 1
ATOM 685 C C . ALA A 1 84 ? 16.358 -11.212 -13.251 1.00 63.50 84 ALA A C 1
ATOM 687 O O . ALA A 1 84 ? 17.419 -11.499 -13.813 1.00 63.50 84 ALA A O 1
ATOM 688 N N . PRO A 1 85 ? 16.325 -10.614 -12.047 1.00 62.41 85 PRO A N 1
ATOM 689 C CA . PRO A 1 85 ? 17.526 -10.144 -11.345 1.00 62.41 85 PRO A CA 1
ATOM 690 C C . PRO A 1 85 ? 18.641 -11.196 -11.187 1.00 62.41 85 PRO A C 1
ATOM 692 O O . PRO A 1 85 ? 19.805 -10.840 -11.035 1.00 62.41 85 PRO A O 1
ATOM 695 N N . ASP A 1 86 ? 18.288 -12.479 -11.246 1.00 64.19 86 ASP A N 1
ATOM 696 C CA . ASP A 1 86 ? 19.129 -13.661 -11.065 1.00 64.19 86 ASP A CA 1
ATOM 697 C C . ASP A 1 86 ? 19.370 -14.478 -12.354 1.00 64.19 86 ASP A C 1
ATOM 699 O O . ASP A 1 86 ? 20.024 -15.520 -12.309 1.00 64.19 86 ASP A O 1
ATOM 703 N N . LYS A 1 87 ? 18.849 -14.048 -13.513 1.00 58.09 87 LYS A N 1
ATOM 704 C CA . LYS A 1 87 ? 18.930 -14.811 -14.774 1.00 58.09 87 LYS A CA 1
ATOM 705 C C . LYS A 1 87 ? 19.655 -14.020 -15.863 1.00 58.09 87 LYS A C 1
ATOM 707 O O . LYS A 1 87 ? 19.474 -12.815 -15.963 1.00 58.09 87 LYS A O 1
ATOM 712 N N . PRO A 1 88 ? 20.456 -14.660 -16.732 1.00 55.88 88 PRO A N 1
ATOM 713 C CA . PRO A 1 88 ? 21.103 -13.955 -17.836 1.00 55.88 88 PRO A CA 1
ATOM 714 C C . PRO A 1 88 ? 20.074 -13.431 -18.848 1.00 55.88 88 PRO A C 1
ATOM 716 O O . PRO A 1 88 ? 18.992 -14.001 -19.001 1.00 55.88 88 PRO A O 1
ATOM 719 N N . ASN A 1 89 ? 20.422 -12.350 -19.556 1.00 61.84 89 ASN A N 1
ATOM 720 C CA . ASN A 1 89 ? 19.628 -11.780 -20.652 1.00 61.84 89 ASN A CA 1
ATOM 721 C C . ASN A 1 89 ? 19.140 -12.880 -21.608 1.00 61.84 89 ASN A C 1
ATOM 723 O O . ASN A 1 89 ? 19.925 -13.720 -22.040 1.00 61.84 89 ASN A O 1
ATOM 727 N N . ARG A 1 90 ? 17.867 -12.847 -22.014 1.00 64.94 90 ARG A N 1
ATOM 728 C CA . ARG A 1 90 ? 17.274 -13.888 -22.877 1.00 64.94 90 ARG A CA 1
ATOM 729 C C . ARG A 1 90 ? 17.978 -14.012 -24.242 1.00 64.94 90 ARG A C 1
ATOM 731 O O . ARG A 1 90 ? 18.045 -15.098 -24.803 1.00 64.94 90 ARG A O 1
ATOM 738 N N . ILE A 1 91 ? 18.563 -12.914 -24.727 1.00 62.66 91 ILE A N 1
ATOM 739 C CA . ILE A 1 91 ? 19.416 -12.875 -25.929 1.00 62.66 91 ILE A CA 1
ATOM 740 C C . ILE A 1 91 ? 20.731 -13.631 -25.702 1.00 62.66 91 ILE A C 1
ATOM 742 O O . ILE A 1 91 ? 21.166 -14.369 -26.577 1.00 62.66 91 ILE A O 1
ATOM 746 N N . VAL A 1 92 ? 21.334 -13.491 -24.518 1.00 63.50 92 VAL A N 1
ATOM 747 C CA . VAL A 1 92 ? 22.548 -14.227 -24.133 1.00 63.50 92 VAL A CA 1
ATOM 748 C C . VAL A 1 92 ? 22.231 -15.716 -24.005 1.00 63.50 92 VAL A C 1
ATOM 750 O O . VAL A 1 92 ? 22.939 -16.525 -24.580 1.00 63.50 92 VAL A O 1
ATOM 753 N N . GLN A 1 93 ? 21.096 -16.078 -23.399 1.00 63.75 93 GLN A N 1
ATOM 754 C CA . GLN A 1 93 ? 20.646 -17.476 -23.325 1.00 63.75 93 GLN A CA 1
ATOM 755 C C . GLN A 1 93 ? 20.442 -18.101 -24.710 1.00 63.75 93 GLN A C 1
ATOM 757 O O . GLN A 1 93 ? 20.849 -19.237 -24.943 1.00 63.75 93 GLN A O 1
ATOM 762 N N . MET A 1 94 ? 19.823 -17.371 -25.644 1.00 67.19 94 MET A N 1
ATOM 763 C CA . MET A 1 94 ? 19.650 -17.842 -27.021 1.00 67.19 94 MET A CA 1
ATOM 764 C C . MET A 1 94 ? 20.989 -17.968 -27.746 1.00 67.19 94 MET A C 1
ATOM 766 O O . MET A 1 94 ? 21.206 -18.969 -28.418 1.00 67.19 94 MET A O 1
ATOM 770 N N . ALA A 1 95 ? 21.897 -17.003 -27.584 1.00 70.94 95 ALA A N 1
ATOM 771 C CA . ALA A 1 95 ? 23.240 -17.074 -28.151 1.00 70.94 95 ALA A CA 1
ATOM 772 C C . ALA A 1 95 ? 24.046 -18.258 -27.589 1.00 70.94 95 ALA A C 1
ATOM 774 O O . ALA A 1 95 ? 24.682 -18.968 -28.363 1.00 70.94 95 ALA A O 1
ATOM 775 N N . ASP A 1 96 ? 23.963 -18.520 -26.284 1.00 69.94 96 ASP A N 1
ATOM 776 C CA . ASP A 1 96 ? 24.611 -19.663 -25.633 1.00 69.94 96 ASP A CA 1
ATOM 777 C C . ASP A 1 96 ? 24.006 -20.991 -26.102 1.00 69.94 96 ASP A C 1
ATOM 779 O O . ASP A 1 96 ? 24.734 -21.938 -26.388 1.00 69.94 96 ASP A O 1
ATOM 783 N N . THR A 1 97 ? 22.681 -21.044 -26.267 1.00 72.38 97 THR A N 1
ATOM 784 C CA . THR A 1 97 ? 21.988 -22.221 -26.812 1.00 72.38 97 THR A CA 1
ATOM 785 C C . THR A 1 97 ? 22.422 -22.476 -28.254 1.00 72.38 97 THR A C 1
ATOM 787 O O . THR A 1 97 ? 22.783 -23.591 -28.605 1.00 72.38 97 THR A O 1
ATOM 790 N N . VAL A 1 98 ? 22.451 -21.442 -29.096 1.00 73.00 98 VAL A N 1
ATOM 791 C CA . VAL A 1 98 ? 22.894 -21.550 -30.493 1.00 73.00 98 VAL A CA 1
ATOM 792 C C . VAL A 1 98 ? 24.366 -21.958 -30.574 1.00 73.00 98 VAL A C 1
ATOM 794 O O . VAL A 1 98 ? 24.708 -22.820 -31.381 1.00 73.00 98 VAL A O 1
ATOM 797 N N . ARG A 1 99 ? 25.227 -21.406 -29.711 1.00 73.94 99 ARG A N 1
ATOM 798 C CA . ARG A 1 99 ? 26.640 -21.793 -29.611 1.00 73.94 99 ARG A CA 1
ATOM 799 C C . ARG A 1 99 ? 26.793 -23.257 -29.188 1.00 73.94 99 ARG A C 1
ATOM 801 O O . ARG A 1 99 ? 27.643 -23.940 -29.742 1.00 73.94 99 ARG A O 1
ATOM 808 N N . ALA A 1 100 ? 25.944 -23.761 -28.291 1.00 73.94 100 ALA A N 1
ATOM 809 C CA . ALA A 1 100 ? 25.945 -25.168 -27.880 1.00 73.94 100 ALA A CA 1
ATOM 810 C C . ALA A 1 100 ? 25.553 -26.146 -29.008 1.00 73.94 100 ALA A C 1
ATOM 812 O O . ALA A 1 100 ? 25.935 -27.312 -28.958 1.00 73.94 100 ALA A O 1
ATOM 813 N N . TYR A 1 101 ? 24.819 -25.685 -30.029 1.00 71.38 101 TYR A N 1
ATOM 814 C CA . TYR A 1 101 ? 24.437 -26.492 -31.197 1.00 71.38 101 TYR A CA 1
ATOM 815 C C . TYR A 1 101 ? 25.322 -26.260 -32.433 1.00 71.38 101 TYR A C 1
ATOM 817 O O . TYR A 1 101 ? 25.109 -26.908 -33.460 1.00 71.38 101 TYR A O 1
ATOM 825 N N . MET A 1 102 ? 26.317 -25.369 -32.367 1.00 78.44 102 MET A N 1
ATOM 826 C CA . MET A 1 102 ? 27.291 -25.208 -33.446 1.00 78.44 102 MET A CA 1
ATOM 827 C C . MET A 1 102 ? 28.426 -26.232 -33.294 1.00 78.44 102 MET A C 1
ATOM 829 O O . MET A 1 102 ? 29.071 -26.275 -32.251 1.00 78.44 102 MET A O 1
ATOM 833 N N . PRO A 1 103 ? 28.738 -27.021 -34.338 1.00 71.38 103 PRO A N 1
ATOM 834 C CA . PRO A 1 103 ? 29.761 -28.070 -34.270 1.00 71.38 103 PRO A CA 1
ATOM 835 C C . PRO A 1 103 ? 31.211 -27.552 -34.179 1.00 71.38 103 PRO A C 1
ATOM 837 O O . PRO A 1 103 ? 32.134 -28.357 -34.132 1.00 71.38 103 PRO A O 1
ATOM 840 N N . TRP A 1 104 ? 31.414 -26.230 -34.155 1.00 68.25 104 TRP A N 1
ATOM 841 C CA . TRP A 1 104 ? 32.725 -25.565 -34.151 1.00 68.25 104 TRP A CA 1
ATOM 842 C C . TRP A 1 104 ? 32.803 -24.444 -33.100 1.00 68.25 104 TRP A C 1
ATOM 844 O O . TRP A 1 104 ? 33.293 -23.355 -33.399 1.00 68.25 104 TRP A O 1
ATOM 854 N N . GLY A 1 105 ? 32.230 -24.676 -31.914 1.00 57.16 105 GLY A N 1
ATOM 855 C CA . GLY A 1 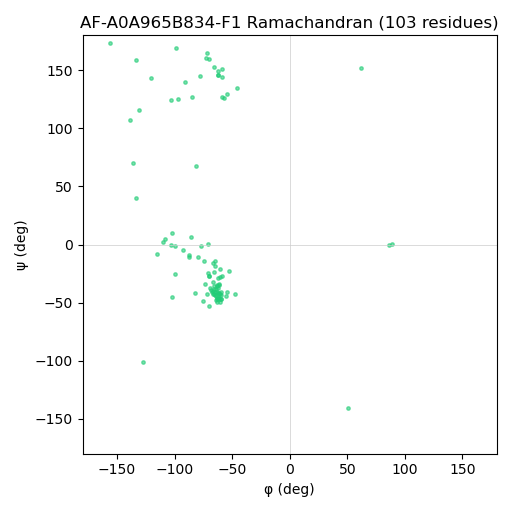105 ? 32.349 -23.767 -30.767 1.00 57.16 105 GLY A CA 1
ATOM 856 C C . GLY A 1 105 ? 33.783 -23.599 -30.281 1.00 57.16 105 GLY A C 1
ATOM 857 O O . GLY A 1 105 ? 34.518 -24.611 -30.265 1.00 57.16 105 GLY A O 1
#